Protein AF-U7VAL3-F1 (afdb_monomer_lite)

Secondary structure (DSSP, 8-state):
--EEEEEEEEETTTEEEEEE-EETTEEPS------STTSSHHHHHHHHHHHHTS-------SS-EEEEEEPPPP---

Structure (mmCIF, N/CA/C/O backbone):
data_AF-U7VAL3-F1
#
_entry.id   AF-U7VAL3-F1
#
loop_
_atom_site.group_PDB
_atom_site.id
_atom_site.type_symbol
_atom_site.label_atom_id
_atom_site.label_alt_id
_atom_site.label_comp_id
_atom_site.label_asym_id
_atom_site.label_entity_id
_atom_site.label_seq_id
_atom_site.pdbx_PDB_ins_code
_atom_site.Cartn_x
_atom_site.Cartn_y
_atom_site.Cartn_z
_atom_site.occupancy
_atom_site.B_iso_or_equiv
_atom_site.auth_seq_id
_atom_site.auth_comp_id
_atom_site.auth_asym_id
_atom_site.auth_atom_id
_atom_site.pdbx_PDB_model_num
ATOM 1 N N . MET A 1 1 ? -9.281 -4.678 10.761 1.00 83.56 1 MET A N 1
ATOM 2 C CA . MET A 1 1 ? -7.959 -4.137 10.356 1.00 83.56 1 MET A CA 1
ATOM 3 C C . MET A 1 1 ? -7.995 -3.442 8.989 1.00 83.56 1 MET A C 1
ATOM 5 O O . MET A 1 1 ? -8.165 -4.113 7.975 1.00 83.56 1 MET A O 1
ATOM 9 N N . LYS A 1 2 ? -7.768 -2.118 8.949 1.00 93.06 2 LYS A N 1
ATOM 10 C CA . LYS A 1 2 ? -7.507 -1.346 7.715 1.00 93.06 2 LYS A CA 1
ATOM 11 C C . LYS A 1 2 ? -6.055 -0.857 7.663 1.00 93.06 2 LYS A C 1
ATOM 13 O O . LYS A 1 2 ? -5.488 -0.496 8.695 1.00 93.06 2 LYS A O 1
ATOM 18 N N . VAL A 1 3 ? -5.441 -0.833 6.476 1.00 94.12 3 VAL A N 1
ATOM 19 C CA . VAL A 1 3 ? -4.088 -0.276 6.287 1.00 94.12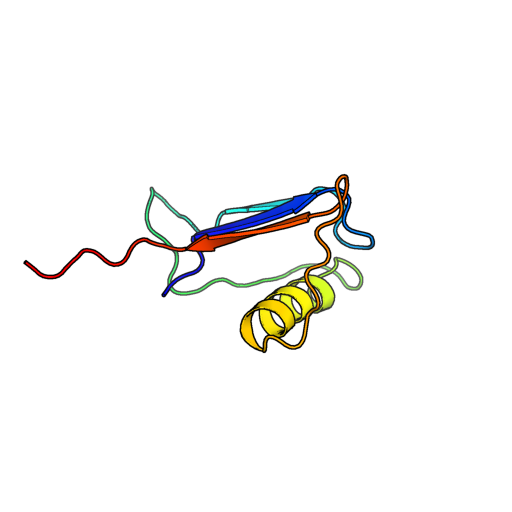 3 VAL A CA 1
ATOM 20 C C . VAL A 1 3 ? -4.193 1.242 6.208 1.00 94.12 3 VAL A C 1
ATOM 22 O O . VAL A 1 3 ? -4.794 1.767 5.281 1.00 94.12 3 VAL A O 1
ATOM 25 N N . LYS A 1 4 ? -3.574 1.942 7.157 1.00 95.81 4 LYS A N 1
ATOM 26 C CA . LYS A 1 4 ? -3.497 3.403 7.174 1.00 95.81 4 LYS A CA 1
ATOM 27 C C . LYS A 1 4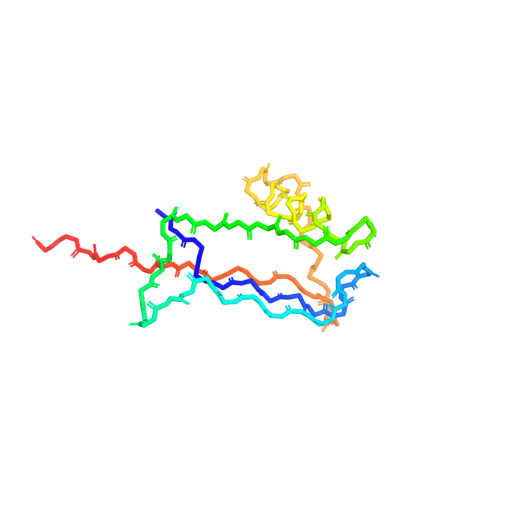 ? -2.399 3.900 6.241 1.00 95.81 4 LYS A C 1
ATOM 29 O O . LYS A 1 4 ? -2.687 4.636 5.311 1.00 95.81 4 LYS A O 1
ATOM 34 N N . ASN A 1 5 ? -1.159 3.448 6.456 1.00 95.25 5 ASN A N 1
ATOM 35 C CA . ASN A 1 5 ? 0.010 3.892 5.689 1.00 95.25 5 ASN A CA 1
ATOM 36 C C . ASN A 1 5 ? 0.944 2.726 5.350 1.00 95.25 5 ASN A C 1
ATOM 38 O O . ASN A 1 5 ? 1.092 1.792 6.144 1.00 95.25 5 ASN A O 1
ATOM 42 N N . ILE A 1 6 ? 1.662 2.847 4.230 1.00 94.50 6 ILE A N 1
ATOM 43 C CA . ILE A 1 6 ? 2.817 1.998 3.901 1.00 94.50 6 ILE A CA 1
ATOM 44 C C . ILE A 1 6 ? 4.023 2.884 3.603 1.00 94.50 6 ILE A C 1
ATOM 46 O O . ILE A 1 6 ? 3.938 3.813 2.802 1.00 94.50 6 ILE A O 1
ATOM 50 N N . HIS A 1 7 ? 5.160 2.578 4.226 1.00 94.12 7 HIS A N 1
ATOM 51 C CA . HIS A 1 7 ? 6.421 3.272 3.989 1.00 94.12 7 HIS A CA 1
ATOM 52 C C . HIS A 1 7 ? 7.497 2.279 3.545 1.00 94.12 7 HIS A C 1
ATOM 54 O O . HIS A 1 7 ? 7.893 1.401 4.308 1.00 94.12 7 HIS A O 1
ATOM 60 N N . PHE A 1 8 ? 7.979 2.451 2.318 1.00 92.69 8 PHE A N 1
ATOM 61 C CA . PHE A 1 8 ? 9.131 1.770 1.741 1.00 92.69 8 PHE A CA 1
ATOM 62 C C . PHE A 1 8 ? 10.373 2.649 1.888 1.00 92.69 8 PHE A C 1
ATOM 64 O O . PHE A 1 8 ? 10.372 3.794 1.433 1.00 92.69 8 PHE A O 1
ATOM 71 N N . LYS A 1 9 ? 11.437 2.113 2.483 1.00 92.56 9 LYS A N 1
ATOM 72 C CA . LYS A 1 9 ? 12.747 2.757 2.585 1.00 92.56 9 LYS A CA 1
ATOM 73 C C . LYS A 1 9 ? 13.784 1.920 1.850 1.00 92.56 9 LYS A C 1
ATOM 75 O O . LYS A 1 9 ? 13.911 0.728 2.115 1.00 92.56 9 LYS A O 1
ATOM 80 N N . ASN A 1 10 ? 14.516 2.560 0.938 1.00 90.69 10 ASN A N 1
ATOM 81 C CA . ASN A 1 10 ? 15.573 1.973 0.109 1.00 90.69 10 ASN A CA 1
ATOM 82 C C . ASN A 1 10 ? 15.144 0.682 -0.607 1.00 90.69 10 ASN A C 1
ATOM 84 O O . ASN A 1 10 ? 15.934 -0.217 -0.883 1.00 90.69 10 ASN A O 1
ATOM 88 N N . HIS A 1 11 ? 13.861 0.595 -0.949 1.00 87.44 11 HIS A N 1
ATOM 89 C CA . HIS A 1 11 ? 13.303 -0.596 -1.548 1.00 87.44 11 HIS A CA 1
ATOM 90 C C . HIS A 1 11 ? 13.820 -0.793 -2.982 1.00 87.44 11 HIS A C 1
ATOM 92 O O . HIS A 1 11 ? 13.774 0.128 -3.795 1.00 87.44 11 HIS A O 1
ATOM 98 N N . LYS A 1 12 ? 14.236 -2.014 -3.348 1.00 85.25 12 LYS A N 1
ATOM 99 C CA . LYS A 1 12 ? 14.892 -2.297 -4.644 1.00 85.25 12 LYS A CA 1
ATOM 100 C C . LYS A 1 12 ? 14.122 -1.773 -5.867 1.00 85.25 12 LYS A C 1
ATOM 102 O O . LYS A 1 12 ? 14.728 -1.239 -6.789 1.00 85.25 12 LYS A O 1
ATOM 107 N N . VAL A 1 13 ? 12.796 -1.940 -5.877 1.00 87.00 13 VAL A N 1
ATOM 108 C CA . VAL A 1 13 ? 11.919 -1.512 -6.987 1.00 87.00 13 VAL A CA 1
ATOM 109 C C . VAL A 1 13 ? 11.233 -0.172 -6.693 1.00 87.00 13 VAL A C 1
ATOM 111 O O . VAL A 1 13 ? 11.431 0.795 -7.419 1.00 87.00 13 VAL A O 1
ATOM 114 N N . LEU A 1 14 ? 10.443 -0.110 -5.616 1.00 90.69 14 LEU A N 1
ATOM 115 C CA . LEU A 1 14 ? 9.658 1.067 -5.216 1.00 90.69 14 LEU A CA 1
ATOM 116 C C . LEU A 1 14 ? 10.472 2.226 -4.601 1.00 90.69 14 LEU A C 1
ATOM 118 O O . LEU A 1 14 ? 9.925 3.309 -4.423 1.00 90.69 14 LEU A O 1
ATOM 122 N N . LYS A 1 15 ? 11.770 2.036 -4.326 1.00 91.81 15 LYS A N 1
ATOM 123 C CA . LYS A 1 15 ? 12.678 3.033 -3.732 1.00 91.81 15 LYS A CA 1
ATOM 124 C C . LYS A 1 15 ? 12.148 3.573 -2.396 1.00 91.81 15 LYS A C 1
ATOM 126 O O . LYS A 1 15 ? 11.711 2.797 -1.549 1.00 91.81 15 LYS A O 1
ATOM 131 N N . ASN A 1 16 ? 12.253 4.883 -2.189 1.00 94.31 16 ASN A N 1
ATOM 132 C CA . ASN A 1 16 ? 11.638 5.576 -1.069 1.00 94.31 16 ASN A CA 1
ATOM 133 C C . ASN A 1 16 ? 10.233 5.997 -1.492 1.00 94.31 16 ASN A C 1
ATOM 135 O O . ASN A 1 16 ? 10.088 6.853 -2.364 1.00 94.31 16 ASN A O 1
ATOM 139 N N . LEU A 1 17 ? 9.221 5.370 -0.899 1.00 94.94 17 LEU A N 1
ATOM 140 C CA . LEU A 1 17 ? 7.818 5.609 -1.221 1.00 94.94 17 LEU A CA 1
ATOM 141 C C . LEU A 1 17 ? 6.993 5.580 0.063 1.00 94.94 17 LEU A C 1
ATOM 143 O O . LEU A 1 17 ? 7.041 4.605 0.809 1.00 94.94 17 LEU A O 1
ATOM 147 N N . ALA A 1 18 ? 6.219 6.634 0.293 1.00 95.31 18 ALA A N 1
ATOM 148 C CA . ALA A 1 18 ? 5.222 6.695 1.350 1.00 95.31 18 ALA A CA 1
ATOM 149 C C . ALA A 1 18 ? 3.841 6.814 0.705 1.00 95.31 18 ALA A C 1
ATOM 151 O O . ALA A 1 18 ? 3.629 7.681 -0.142 1.00 95.31 18 ALA A O 1
ATOM 152 N N . ILE A 1 19 ? 2.931 5.921 1.084 1.00 96.12 19 ILE A N 1
ATOM 153 C CA . ILE A 1 19 ? 1.540 5.921 0.634 1.00 96.12 19 ILE A CA 1
ATOM 154 C C . ILE A 1 19 ? 0.663 6.103 1.865 1.00 96.12 19 ILE A C 1
ATOM 156 O O . ILE A 1 19 ? 0.789 5.341 2.828 1.00 96.12 19 ILE A O 1
ATOM 160 N N . ASP A 1 20 ? -0.193 7.117 1.809 1.00 96.06 20 ASP A N 1
ATOM 161 C CA . ASP A 1 20 ? -1.211 7.415 2.809 1.00 96.06 20 ASP A CA 1
ATOM 162 C C . ASP A 1 20 ? -2.577 7.033 2.231 1.00 96.06 20 ASP A C 1
ATOM 164 O O . ASP A 1 20 ? -2.940 7.489 1.145 1.00 96.06 20 ASP A O 1
ATOM 168 N N . PHE A 1 21 ? -3.292 6.142 2.916 1.00 96.94 21 PHE A N 1
ATOM 169 C CA . PHE A 1 21 ? -4.629 5.691 2.526 1.00 96.94 21 PHE A CA 1
ATOM 170 C C . PHE A 1 21 ? -5.732 6.430 3.287 1.00 96.94 21 PHE A C 1
ATOM 172 O O . PHE A 1 21 ? -6.852 5.928 3.382 1.00 96.94 21 PHE A O 1
ATOM 179 N N . THR A 1 22 ? -5.431 7.600 3.850 1.00 95.81 22 THR A N 1
ATOM 180 C CA . THR A 1 22 ? -6.421 8.449 4.502 1.00 95.81 22 THR A CA 1
ATOM 181 C C . THR A 1 22 ? -6.963 9.529 3.579 1.00 95.81 22 THR A C 1
ATOM 183 O O . THR A 1 22 ? -6.283 10.039 2.688 1.00 95.81 22 THR A O 1
ATOM 186 N N . ASN A 1 23 ? -8.213 9.904 3.822 1.00 95.62 23 ASN A N 1
ATOM 187 C CA . ASN A 1 23 ? -8.830 11.094 3.265 1.00 95.62 23 ASN A CA 1
ATOM 188 C C . ASN A 1 23 ? -9.583 11.804 4.390 1.00 95.62 23 ASN A C 1
ATOM 190 O O . ASN A 1 23 ? -10.361 11.175 5.099 1.00 95.62 23 ASN A O 1
ATOM 194 N N . ASN A 1 24 ? -9.322 13.097 4.590 1.00 95.00 24 ASN A N 1
ATOM 195 C CA . ASN A 1 24 ? -9.875 13.873 5.709 1.00 95.00 24 ASN A CA 1
ATOM 196 C C . ASN A 1 24 ? -9.674 13.223 7.097 1.00 95.00 24 ASN A C 1
ATOM 198 O O . ASN A 1 24 ? -10.486 13.406 7.996 1.00 95.00 24 ASN A O 1
ATOM 202 N N . GLY A 1 25 ? -8.576 12.482 7.279 1.00 90.38 25 GLY A N 1
ATOM 203 C CA . GLY A 1 25 ? -8.236 11.820 8.543 1.00 90.38 25 GLY A CA 1
ATOM 204 C C . GLY A 1 25 ? -8.809 10.410 8.721 1.00 90.38 25 GLY A C 1
ATOM 205 O O . GLY A 1 25 ? -8.363 9.710 9.629 1.00 90.38 25 GLY A O 1
ATOM 206 N N . GLU A 1 26 ? -9.706 9.965 7.840 1.00 94.88 26 GLU A N 1
ATOM 207 C CA . GLU A 1 26 ? -10.322 8.632 7.879 1.00 94.88 26 GLU A CA 1
ATOM 208 C C . GLU A 1 26 ? -9.648 7.678 6.892 1.00 94.88 26 GLU A C 1
ATOM 210 O O . GLU A 1 26 ? -9.258 8.087 5.796 1.00 94.88 26 GLU A O 1
ATOM 215 N N . VAL A 1 27 ? -9.501 6.400 7.258 1.00 96.69 27 VAL A N 1
ATOM 216 C CA . VAL A 1 27 ? -8.914 5.389 6.366 1.00 96.69 27 VAL A CA 1
ATOM 217 C C . VAL A 1 27 ? -9.938 4.944 5.321 1.00 96.69 27 VAL A C 1
ATOM 219 O O . VAL A 1 27 ? -11.034 4.488 5.653 1.00 96.69 27 VAL A O 1
ATOM 222 N N . LEU A 1 28 ? -9.550 5.036 4.048 1.00 96.62 28 LEU A N 1
ATOM 223 C CA . LEU A 1 28 ? -10.395 4.718 2.900 1.00 96.62 28 LEU A CA 1
ATOM 224 C C . LEU A 1 28 ? -10.827 3.242 2.885 1.00 96.62 28 LEU A C 1
ATOM 226 O O . LEU A 1 28 ? -9.997 2.339 2.986 1.00 96.62 28 LEU A O 1
ATOM 230 N N . ASP A 1 29 ? -12.120 2.997 2.651 1.00 95.12 29 ASP A N 1
ATOM 231 C CA . ASP A 1 29 ? -12.662 1.646 2.429 1.00 95.12 29 ASP A CA 1
ATOM 232 C C . ASP A 1 29 ? -12.285 1.073 1.060 1.00 95.12 29 ASP A C 1
ATOM 234 O O . ASP A 1 29 ? -12.203 -0.139 0.873 1.00 95.12 29 ASP A O 1
ATOM 238 N N . THR A 1 30 ? -12.088 1.945 0.070 1.00 96.12 30 THR A N 1
ATOM 239 C CA . THR A 1 30 ? -11.767 1.563 -1.307 1.00 96.12 30 THR A CA 1
ATOM 240 C C . THR A 1 30 ? -10.604 2.392 -1.823 1.00 96.12 30 THR A C 1
ATOM 242 O O . THR A 1 30 ? -10.644 3.620 -1.821 1.00 96.12 30 THR A O 1
ATOM 245 N N . VA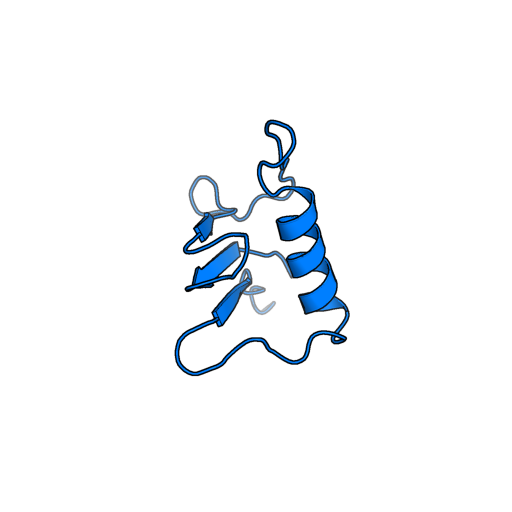L A 1 31 ? -9.578 1.703 -2.320 1.00 95.38 31 VAL A N 1
ATOM 246 C CA . VAL A 1 31 ? -8.382 2.304 -2.914 1.00 95.38 31 VAL A CA 1
ATOM 247 C C . VAL A 1 31 ? -8.176 1.720 -4.307 1.00 95.38 31 VAL A C 1
ATOM 249 O O . VAL A 1 31 ? -8.201 0.504 -4.491 1.00 95.38 31 VAL A O 1
ATOM 252 N N . VAL A 1 32 ? -7.927 2.584 -5.291 1.00 95.69 32 VAL A N 1
ATOM 253 C CA . VAL A 1 32 ? -7.609 2.182 -6.667 1.00 95.69 32 VAL A CA 1
ATOM 254 C C . VAL A 1 32 ? -6.141 2.481 -6.959 1.00 95.69 32 VAL A C 1
ATOM 256 O O . VAL A 1 32 ? -5.711 3.630 -6.918 1.00 95.69 32 VAL A O 1
ATOM 259 N N . ILE A 1 33 ? -5.366 1.449 -7.304 1.00 95.31 33 ILE A N 1
ATOM 260 C CA . ILE A 1 33 ? -3.972 1.592 -7.747 1.00 95.31 33 ILE A CA 1
ATOM 261 C C . ILE A 1 33 ? -3.948 1.633 -9.280 1.00 9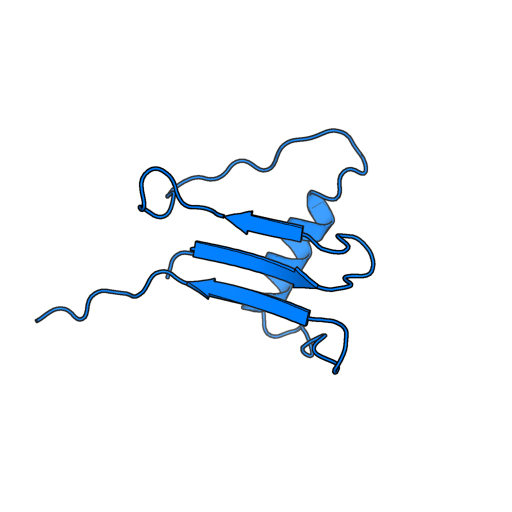5.31 33 ILE A C 1
ATOM 263 O O . ILE A 1 33 ? -4.066 0.603 -9.945 1.00 95.31 33 ILE A O 1
ATOM 267 N N . ALA A 1 34 ? -3.759 2.824 -9.849 1.00 95.81 34 ALA A N 1
ATOM 268 C CA . ALA A 1 34 ? -3.705 3.052 -11.294 1.00 95.81 34 ALA A CA 1
ATOM 269 C C . ALA A 1 34 ? -2.363 3.662 -11.735 1.00 95.81 34 ALA A C 1
ATOM 271 O O . ALA A 1 34 ? -1.589 4.173 -10.929 1.00 95.81 34 ALA A O 1
ATOM 272 N N . GLY A 1 35 ? -2.054 3.569 -13.030 1.00 95.25 35 GLY A N 1
ATOM 273 C CA . GLY A 1 35 ? -0.821 4.105 -13.614 1.00 95.25 35 GLY A CA 1
ATOM 274 C C . GLY A 1 35 ? -0.371 3.343 -14.859 1.00 95.25 35 GLY A C 1
ATOM 275 O O . GLY A 1 35 ? -0.913 2.283 -15.178 1.00 95.25 35 GLY A O 1
ATOM 276 N N . ILE A 1 36 ? 0.650 3.855 -15.548 1.00 97.19 36 ILE A N 1
ATOM 277 C CA . ILE A 1 36 ? 1.203 3.249 -16.771 1.00 97.19 36 ILE A CA 1
ATOM 278 C C . ILE A 1 36 ? 1.875 1.888 -16.516 1.00 97.19 36 ILE A C 1
ATOM 280 O O . ILE A 1 36 ? 2.153 1.497 -15.378 1.00 97.19 36 ILE A O 1
ATOM 284 N N . ASN A 1 37 ? 2.146 1.129 -17.577 1.00 96.19 37 ASN A N 1
ATOM 285 C CA . ASN A 1 37 ? 2.911 -0.115 -17.468 1.00 96.19 37 ASN A CA 1
ATOM 286 C C . ASN A 1 37 ? 4.318 0.151 -16.918 1.00 96.19 37 ASN A C 1
ATOM 288 O O . ASN A 1 37 ? 4.928 1.174 -17.210 1.00 96.19 37 ASN A O 1
ATOM 292 N N . GLY A 1 38 ? 4.811 -0.757 -16.074 1.00 92.38 38 GLY A N 1
ATOM 293 C CA . GLY A 1 38 ? 6.108 -0.595 -15.409 1.00 92.38 38 GLY A CA 1
ATOM 294 C C . GLY A 1 38 ? 6.121 0.375 -14.219 1.00 92.38 38 GLY A C 1
ATOM 295 O O . GLY A 1 38 ? 7.144 0.474 -13.555 1.00 92.38 38 GLY A O 1
ATOM 296 N N . SER A 1 39 ? 5.001 1.022 -13.865 1.00 92.50 39 SER A N 1
ATOM 297 C CA . SER A 1 39 ? 4.949 1.977 -12.740 1.00 92.50 39 SER A CA 1
ATOM 298 C C . SER A 1 39 ? 5.024 1.349 -11.338 1.00 92.50 39 SER A C 1
ATOM 300 O O . SER A 1 39 ? 4.946 2.059 -10.343 1.00 92.50 39 SER A O 1
ATOM 302 N N . GLY A 1 40 ? 5.133 0.019 -11.236 1.00 92.81 40 GLY A N 1
ATOM 303 C CA . GLY A 1 40 ? 5.265 -0.680 -9.953 1.00 92.81 40 GLY A CA 1
ATOM 304 C C . GLY A 1 40 ? 3.963 -1.188 -9.322 1.00 92.81 40 GLY A C 1
ATOM 305 O O . GLY A 1 40 ? 4.035 -1.768 -8.245 1.00 92.81 40 GLY A O 1
ATOM 306 N N . LYS A 1 41 ? 2.800 -1.072 -9.987 1.00 96.31 41 LYS A N 1
ATOM 307 C CA . LYS A 1 41 ? 1.487 -1.525 -9.457 1.00 96.31 41 LYS A CA 1
ATOM 308 C C . LYS A 1 41 ? 1.501 -2.967 -8.928 1.00 96.31 41 LYS A C 1
ATOM 310 O O . LYS A 1 41 ? 1.167 -3.211 -7.775 1.00 96.31 41 LYS A O 1
ATOM 315 N N . THR A 1 42 ? 1.948 -3.917 -9.752 1.00 95.81 42 THR A N 1
ATOM 316 C CA . THR A 1 42 ? 2.047 -5.337 -9.371 1.00 95.81 42 THR A CA 1
ATOM 317 C C . THR A 1 42 ? 3.056 -5.566 -8.249 1.00 95.81 42 THR A C 1
ATOM 319 O O . THR A 1 42 ? 2.828 -6.421 -7.404 1.00 95.81 42 THR A O 1
ATOM 322 N N . ASN A 1 43 ? 4.149 -4.792 -8.204 1.00 92.81 43 ASN A N 1
ATOM 323 C CA . ASN A 1 43 ? 5.111 -4.884 -7.106 1.00 92.81 43 ASN A CA 1
ATOM 324 C C . ASN A 1 43 ? 4.461 -4.433 -5.795 1.00 92.81 43 ASN A C 1
ATOM 326 O O . ASN A 1 43 ? 4.511 -5.180 -4.830 1.00 92.81 43 ASN A O 1
ATOM 330 N N . LEU A 1 44 ? 3.795 -3.273 -5.772 1.00 94.12 44 LEU A N 1
ATOM 331 C CA . LEU A 1 44 ? 3.083 -2.785 -4.587 1.00 94.12 44 LEU A CA 1
ATOM 332 C C . LEU A 1 44 ? 2.075 -3.817 -4.061 1.00 94.12 44 LEU A C 1
ATOM 334 O O . LEU A 1 44 ? 2.118 -4.152 -2.881 1.00 94.12 44 LEU A O 1
ATOM 338 N N . LEU A 1 45 ? 1.224 -4.368 -4.936 1.00 93.88 45 LEU A N 1
ATOM 339 C CA . LEU A 1 45 ? 0.259 -5.405 -4.550 1.00 93.88 45 LEU A CA 1
ATOM 340 C C . LEU A 1 45 ? 0.935 -6.675 -4.026 1.00 93.88 45 LEU A C 1
ATOM 342 O O . LEU A 1 45 ? 0.478 -7.237 -3.036 1.00 93.88 45 LEU A O 1
ATOM 346 N N . LYS A 1 46 ? 2.040 -7.103 -4.647 1.00 90.00 46 LYS A N 1
ATOM 347 C CA . LYS A 1 46 ? 2.808 -8.260 -4.183 1.00 90.00 46 LYS A CA 1
ATOM 348 C C . LYS A 1 46 ? 3.381 -8.040 -2.781 1.00 90.00 46 LYS A C 1
ATOM 350 O O . LYS A 1 46 ? 3.241 -8.919 -1.948 1.00 90.00 46 LYS A O 1
ATOM 355 N N . TYR A 1 47 ? 3.941 -6.866 -2.487 1.00 87.81 47 TYR A N 1
ATOM 356 C CA . TYR A 1 47 ? 4.447 -6.562 -1.141 1.00 87.81 47 TYR A CA 1
ATOM 357 C C . TYR A 1 47 ? 3.347 -6.538 -0.081 1.00 87.81 47 TYR A C 1
ATOM 359 O O . TYR A 1 47 ? 3.577 -6.967 1.046 1.00 87.81 47 TYR A O 1
ATOM 367 N N . ILE A 1 48 ? 2.158 -6.047 -0.438 1.00 90.88 48 ILE A N 1
ATOM 368 C CA . ILE A 1 48 ? 0.990 -6.096 0.445 1.00 90.88 48 ILE A CA 1
ATOM 369 C C . ILE A 1 48 ? 0.587 -7.553 0.700 1.00 90.88 48 ILE A C 1
ATOM 371 O O . ILE A 1 48 ? 0.417 -7.936 1.853 1.00 90.88 48 ILE A O 1
ATOM 375 N N . TYR A 1 49 ? 0.482 -8.369 -0.352 1.00 90.56 49 TYR A N 1
ATOM 376 C CA . TYR A 1 49 ? 0.160 -9.793 -0.241 1.00 90.56 49 TYR A CA 1
ATOM 377 C C . TYR A 1 49 ? 1.181 -10.542 0.629 1.00 90.56 49 TYR A C 1
ATOM 379 O O . TYR A 1 49 ? 0.809 -11.158 1.624 1.00 90.56 49 TYR A O 1
ATOM 387 N N . ASP A 1 50 ? 2.468 -10.416 0.305 1.00 86.25 50 ASP A N 1
ATOM 388 C CA . ASP A 1 50 ? 3.562 -11.116 0.979 1.00 86.25 50 ASP A CA 1
ATOM 389 C C . ASP A 1 50 ? 3.637 -10.762 2.480 1.00 86.25 50 ASP A C 1
ATOM 391 O O . ASP A 1 50 ? 3.942 -11.624 3.308 1.00 86.25 50 ASP A O 1
ATOM 395 N N . TYR A 1 51 ? 3.327 -9.509 2.849 1.00 85.75 51 TYR A N 1
ATOM 396 C CA . TYR A 1 51 ? 3.261 -9.070 4.248 1.00 85.75 51 TYR A CA 1
ATOM 397 C C . TYR A 1 51 ? 2.202 -9.843 5.048 1.00 85.75 51 TYR A C 1
ATOM 399 O O . TYR A 1 51 ? 2.467 -10.275 6.172 1.00 85.75 51 TYR A O 1
ATOM 407 N N . PHE A 1 52 ? 1.008 -10.037 4.481 1.00 85.81 52 PHE A N 1
ATOM 408 C CA . PHE A 1 52 ? -0.084 -10.738 5.163 1.00 85.81 52 PHE A CA 1
ATOM 409 C C . PHE A 1 52 ? 0.046 -12.258 5.107 1.00 85.81 52 PHE A C 1
ATOM 411 O O . PHE A 1 52 ? -0.359 -12.935 6.050 1.00 85.81 52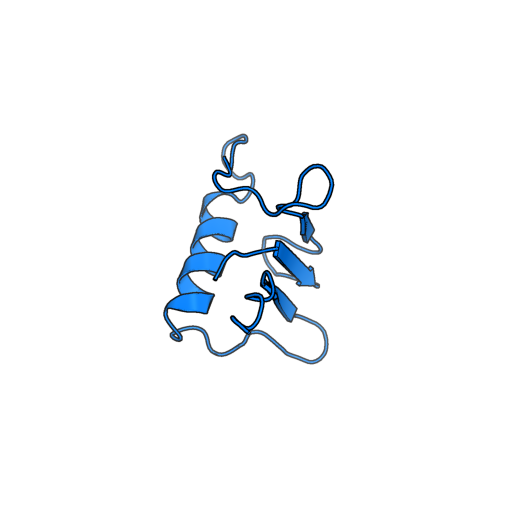 PHE A O 1
ATOM 418 N N . ASP A 1 53 ? 0.650 -12.788 4.046 1.00 86.06 53 ASP A N 1
ATOM 419 C CA . ASP A 1 53 ? 0.834 -14.227 3.844 1.00 86.06 53 ASP A CA 1
ATOM 420 C C . ASP A 1 53 ? 1.949 -14.818 4.733 1.00 86.06 53 ASP A C 1
ATOM 422 O O . ASP A 1 53 ? 2.223 -16.012 4.683 1.00 86.06 53 ASP A O 1
ATOM 426 N N . LYS A 1 54 ? 2.630 -13.993 5.554 1.00 71.25 54 LYS A N 1
ATOM 427 C CA . LYS A 1 54 ? 3.739 -14.364 6.470 1.00 71.25 54 LYS A CA 1
ATOM 428 C C . LYS A 1 54 ? 4.914 -15.107 5.808 1.00 71.25 54 LYS A C 1
ATOM 430 O O . LYS A 1 54 ? 5.848 -15.508 6.497 1.00 71.25 54 LYS A O 1
ATOM 435 N N . ASN A 1 55 ? 4.900 -15.242 4.485 1.00 62.03 55 ASN A N 1
ATOM 436 C CA . ASN A 1 55 ? 5.932 -15.881 3.671 1.00 62.03 55 ASN A CA 1
ATOM 437 C C . ASN A 1 55 ? 7.114 -14.948 3.385 1.00 62.03 55 ASN A C 1
ATOM 439 O O . ASN A 1 55 ? 8.130 -15.366 2.828 1.00 62.03 55 ASN A O 1
ATOM 443 N N . TYR A 1 56 ? 7.009 -13.683 3.793 1.00 57.16 56 TYR A N 1
ATOM 444 C CA . TYR A 1 56 ? 8.107 -12.741 3.712 1.00 57.16 56 TYR A CA 1
ATOM 445 C C . TYR A 1 56 ? 8.949 -12.789 4.990 1.00 57.16 56 TYR A C 1
ATOM 447 O O . TYR A 1 56 ? 8.562 -12.270 6.039 1.00 57.16 56 TYR A O 1
ATOM 455 N N . TYR A 1 57 ? 10.154 -13.357 4.883 1.00 55.34 57 TYR A N 1
ATOM 456 C CA . TYR A 1 57 ? 11.248 -12.968 5.769 1.00 55.34 57 TYR A CA 1
ATOM 457 C C . TYR A 1 57 ? 11.389 -11.454 5.643 1.00 55.34 57 TYR A C 1
ATOM 459 O O . TYR A 1 57 ? 11.672 -10.942 4.559 1.00 55.34 57 TYR A O 1
ATOM 467 N N . TYR A 1 58 ? 11.100 -10.741 6.728 1.00 56.72 58 TYR A N 1
ATOM 468 C CA . TYR A 1 58 ? 11.151 -9.287 6.799 1.00 56.72 58 TYR A CA 1
ATOM 469 C C . TYR A 1 58 ? 12.432 -8.779 6.110 1.00 56.72 58 TYR A C 1
ATOM 471 O O . TYR A 1 58 ? 13.532 -8.984 6.622 1.00 56.72 58 TYR A O 1
ATOM 479 N N . TYR A 1 59 ? 12.305 -8.100 4.961 1.00 58.31 59 TYR A N 1
ATOM 480 C CA . TYR A 1 59 ? 13.373 -7.259 4.398 1.00 58.31 59 TYR A CA 1
ATOM 481 C C . TYR A 1 59 ? 13.485 -5.996 5.260 1.00 58.31 59 TYR A C 1
ATOM 483 O O . TYR A 1 59 ? 13.187 -4.886 4.826 1.00 58.31 59 TYR A O 1
ATOM 491 N N . ASN A 1 60 ? 13.840 -6.202 6.521 1.00 61.19 60 ASN A N 1
ATOM 492 C CA . ASN A 1 60 ? 14.284 -5.174 7.433 1.00 61.19 60 ASN A CA 1
ATOM 493 C C . ASN A 1 60 ? 15.736 -5.499 7.749 1.00 61.19 60 ASN A C 1
ATOM 495 O O . ASN A 1 60 ? 16.026 -6.253 8.675 1.00 61.19 60 ASN A O 1
ATOM 499 N N . ASP A 1 61 ? 16.642 -4.952 6.952 1.00 69.81 61 ASP A N 1
ATOM 500 C CA . ASP A 1 61 ? 18.005 -4.758 7.425 1.00 69.81 61 ASP A CA 1
ATOM 501 C C . ASP A 1 61 ? 18.120 -3.329 7.991 1.00 69.81 61 ASP A C 1
ATOM 503 O O . ASP A 1 61 ? 17.135 -2.594 8.103 1.00 69.81 61 ASP A O 1
ATOM 507 N N . LEU A 1 62 ? 19.316 -2.925 8.415 1.00 70.31 62 LEU A N 1
ATOM 508 C CA . LEU A 1 62 ? 19.521 -1.604 9.019 1.00 70.31 62 LEU A CA 1
ATOM 509 C C . LEU A 1 62 ? 19.202 -0.442 8.055 1.00 70.31 62 LEU A C 1
ATOM 511 O O . LEU A 1 62 ? 18.988 0.687 8.507 1.00 70.31 62 LEU A O 1
ATOM 515 N N . THR A 1 63 ? 19.182 -0.680 6.740 1.00 77.38 63 THR A N 1
ATOM 516 C CA . THR A 1 63 ? 19.064 0.366 5.716 1.00 77.38 63 THR A CA 1
ATOM 517 C C . THR A 1 63 ? 17.782 0.274 4.891 1.00 77.38 63 THR A C 1
ATOM 519 O O . THR A 1 63 ? 17.291 1.322 4.459 1.00 77.38 63 THR A O 1
ATOM 522 N N . ASN A 1 64 ? 17.212 -0.916 4.728 1.00 84.75 64 ASN A N 1
ATOM 523 C CA . ASN A 1 64 ? 16.026 -1.216 3.936 1.00 84.75 64 ASN A CA 1
ATOM 524 C C . ASN A 1 64 ? 14.878 -1.613 4.855 1.00 84.75 64 ASN A C 1
ATOM 526 O O . ASN A 1 64 ? 15.062 -2.455 5.729 1.00 84.75 64 ASN A O 1
ATOM 530 N N . SER A 1 65 ? 13.695 -1.035 4.656 1.00 86.75 65 SER A N 1
ATOM 531 C CA . SER A 1 65 ? 12.525 -1.444 5.429 1.00 86.75 65 SER A CA 1
ATOM 532 C C . SER A 1 65 ? 11.209 -1.211 4.708 1.00 86.75 65 SER A C 1
ATOM 534 O O . SER A 1 65 ? 11.073 -0.311 3.876 1.00 86.75 65 SER A O 1
ATOM 536 N N . VAL A 1 66 ? 10.219 -2.029 5.062 1.00 88.12 66 VAL A N 1
ATOM 537 C CA . VAL A 1 66 ? 8.817 -1.815 4.699 1.00 88.12 66 VAL A CA 1
ATOM 538 C C . VAL A 1 66 ? 8.002 -1.781 5.982 1.00 88.12 66 VAL A C 1
ATOM 540 O O . VAL A 1 66 ? 7.991 -2.741 6.749 1.00 88.12 66 VAL A O 1
ATOM 543 N N . LYS A 1 67 ? 7.336 -0.654 6.237 1.00 89.81 67 LYS A N 1
ATOM 544 C CA . LYS A 1 67 ? 6.527 -0.443 7.438 1.00 89.81 67 LYS A CA 1
ATOM 545 C C . LYS A 1 67 ? 5.063 -0.282 7.065 1.00 89.81 67 LYS A C 1
ATOM 547 O O . LYS A 1 67 ? 4.716 0.650 6.345 1.00 89.81 67 LYS A O 1
ATOM 552 N N . PHE A 1 68 ? 4.225 -1.143 7.630 1.00 91.75 68 PHE A N 1
ATOM 553 C CA . PHE A 1 68 ? 2.773 -1.011 7.604 1.00 91.75 68 PHE A CA 1
ATOM 554 C C . PHE A 1 68 ? 2.299 -0.336 8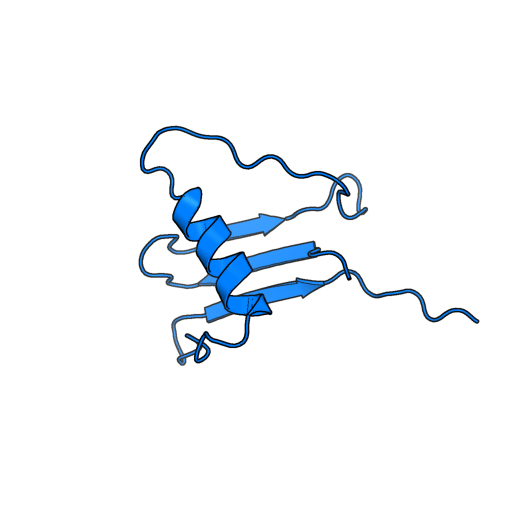.893 1.00 91.75 68 PHE A C 1
ATOM 556 O O . PHE A 1 68 ? 2.782 -0.645 9.985 1.00 91.75 68 PHE A O 1
ATOM 563 N N . VAL A 1 69 ? 1.370 0.606 8.762 1.00 92.56 69 VAL A N 1
ATOM 564 C CA . VAL A 1 69 ? 0.637 1.215 9.876 1.00 92.56 69 VAL A CA 1
ATOM 565 C C . VAL A 1 69 ? -0.833 0.915 9.660 1.00 92.56 69 VAL A C 1
ATOM 567 O O . VAL A 1 69 ? -1.342 1.135 8.564 1.00 92.56 69 VAL A O 1
ATOM 570 N N . PHE A 1 70 ? -1.505 0.435 10.698 1.00 93.06 70 PHE A N 1
ATOM 571 C CA . PHE A 1 70 ? -2.916 0.074 10.658 1.00 93.06 70 PHE A CA 1
ATOM 572 C C . PHE A 1 70 ? -3.765 1.108 11.390 1.00 93.06 70 PHE A C 1
ATOM 574 O O . PHE A 1 70 ? -3.274 1.817 12.274 1.00 93.06 70 PHE A O 1
ATOM 581 N N . GLU A 1 71 ? -5.031 1.203 11.000 1.00 93.62 71 GLU A N 1
ATOM 582 C CA . GLU A 1 71 ? -6.058 1.850 11.811 1.00 93.62 71 GLU A CA 1
ATOM 583 C C . GLU A 1 71 ? -6.145 1.136 13.164 1.00 93.62 71 GLU A C 1
ATOM 585 O O . GLU A 1 71 ? -6.138 -0.097 13.213 1.00 93.62 71 GLU A O 1
ATOM 590 N N . LYS A 1 72 ? -6.163 1.905 14.259 1.00 84.12 72 LYS A N 1
ATOM 591 C CA . LYS A 1 72 ? -6.432 1.336 15.581 1.00 84.12 72 LYS A CA 1
ATOM 592 C C . LYS A 1 72 ? -7.909 0.972 15.612 1.00 84.12 72 LYS A C 1
ATOM 594 O O . LYS A 1 72 ? -8.733 1.832 15.327 1.00 84.12 72 LYS A O 1
ATOM 599 N N . GLU A 1 73 ? -8.220 -0.273 15.940 1.00 66.38 73 GLU A N 1
ATOM 600 C CA . GLU A 1 73 ? -9.589 -0.641 16.291 1.00 66.38 73 GLU A CA 1
ATOM 601 C C . GLU A 1 73 ? -9.903 0.081 17.611 1.00 66.38 73 GLU A C 1
ATOM 603 O O . GLU A 1 73 ? -9.096 0.032 18.545 1.00 66.38 73 GLU A O 1
ATOM 608 N N . GLU A 1 74 ? -10.984 0.863 17.651 1.00 59.66 74 GLU A N 1
ATOM 609 C CA . GLU A 1 74 ? -11.470 1.426 18.911 1.00 59.66 74 GLU A CA 1
ATOM 610 C C . GLU A 1 74 ? -11.823 0.240 19.820 1.00 59.66 74 GLU A C 1
ATOM 612 O O . GLU A 1 74 ? -12.528 -0.673 19.391 1.00 59.66 74 GLU A O 1
ATOM 617 N N . GLU A 1 75 ? -11.271 0.198 21.037 1.00 55.59 75 GLU A N 1
ATOM 618 C CA . GLU A 1 75 ? -11.692 -0.792 22.030 1.00 55.59 75 GLU A CA 1
ATOM 619 C C . GLU A 1 75 ? -13.179 -0.540 22.309 1.00 55.59 75 GLU A C 1
ATOM 621 O O . GLU A 1 75 ? -13.538 0.531 22.801 1.00 55.59 75 GLU A O 1
ATOM 626 N N . GLU A 1 76 ? -14.043 -1.490 21.940 1.00 50.00 76 GLU A N 1
ATOM 627 C CA . GLU A 1 76 ? -15.449 -1.463 22.346 1.00 50.00 76 GLU A CA 1
ATOM 628 C C . GLU A 1 76 ? -15.495 -1.410 23.885 1.00 50.00 76 GLU A C 1
ATOM 630 O O . GLU A 1 76 ? -14.977 -2.308 24.554 1.00 50.00 76 GLU A O 1
ATOM 635 N N . ILE A 1 77 ? -16.041 -0.312 24.425 1.00 42.66 77 ILE A N 1
ATOM 636 C CA . ILE A 1 77 ? -16.198 -0.041 25.867 1.00 42.66 77 ILE A CA 1
ATOM 637 C C . ILE A 1 77 ? -17.313 -0.907 26.454 1.00 42.66 77 ILE A C 1
ATOM 639 O O . ILE A 1 77 ? -18.404 -0.947 25.840 1.00 42.66 77 ILE A O 1
#

InterPro domains:
  IPR027417 P-loop containing nucleoside triphosphate hydrolase [G3DSA:3.40.50.300] (1-77)
  IPR027417 P-loop containing nucleoside triphosphate hydrolase [SSF52540] (1-52)
  IPR041685 Endonuclease GajA/Old nuclease/RecF-like, AAA domain [PF13175] (1-71)

Sequence (77 aa):
MKVKNIHFKNHKVLKNLAIDFTNNGEVLDTVVIAGINGSGKTNLLKYIYDYFDKNYYYYNDLTNSVKFVFEKEEEEI

Organism: NCBI:txid1319815

Foldseek 3Di:
DAWQKKFWDCDPQCHTDIDGQDDPRDHDPDDDDDDDPSPCSVVVVVVVVCVVVVVDPAPDDPGTHMDTDGDDDPPDD

Radius of gyration: 13.73 Å; chains: 1; bounding box: 36×30×43 Å

pLDDT: mean 86.25, std 13.47, range [42.66, 97.19]